Protein AF-A0AAP7W5J9-F1 (afdb_monomer_lite)

Radius of gyration: 12.55 Å; chains: 1; bounding box: 35×20×28 Å

Foldseek 3Di:
DCVPPDPVQQQDFDADAPVLADPQAVDVVVCNPPGDGLVVLVCCCPVRVGVSSVVSVCVVLVHPVSVVVVVVVVVD

Sequence (76 aa):
MLLQYPIDKLDEVITYTKDDLVEYLPITEKHVDSGMTLGKIAEAAIRYSDNTAGNTLFKKLDGPKGFERSYSGRHL

Structure (mmCIF, N/CA/C/O backbone):
data_AF-A0AAP7W5J9-F1
#
_entry.id   AF-A0AAP7W5J9-F1
#
loop_
_atom_site.group_PDB
_atom_site.id
_atom_site.type_symbol
_atom_site.label_atom_id
_atom_site.label_alt_id
_atom_site.label_comp_id
_atom_site.label_asym_id
_atom_site.label_entity_id
_atom_site.label_seq_id
_atom_site.pdbx_PDB_ins_code
_atom_site.Cartn_x
_atom_site.Cartn_y
_atom_site.Cartn_z
_atom_site.occupancy
_atom_site.B_iso_or_equiv
_atom_site.auth_seq_id
_atom_site.auth_comp_id
_atom_site.auth_asym_id
_atom_site.auth_atom_id
_atom_site.pdbx_PDB_model_num
ATOM 1 N N . MET A 1 1 ? 8.229 5.496 -10.503 1.00 53.59 1 MET A N 1
ATOM 2 C CA . MET A 1 1 ? 7.898 4.526 -9.443 1.00 53.59 1 MET A CA 1
ATOM 3 C C . MET A 1 1 ? 6.989 3.437 -9.992 1.00 53.59 1 MET A C 1
ATOM 5 O O . MET A 1 1 ? 7.411 2.298 -9.979 1.00 53.59 1 MET A O 1
ATOM 9 N N . LEU A 1 2 ? 5.844 3.775 -10.602 1.00 54.91 2 LEU A N 1
ATOM 10 C CA . LEU A 1 2 ? 5.024 2.807 -11.360 1.00 54.91 2 LEU A CA 1
ATOM 11 C C . LEU A 1 2 ? 5.245 2.838 -12.879 1.00 54.91 2 LEU A C 1
ATOM 13 O O . LEU A 1 2 ? 4.899 1.893 -13.562 1.00 54.91 2 LEU A O 1
ATOM 17 N N . LEU A 1 3 ? 5.891 3.880 -13.411 1.00 53.09 3 LEU A N 1
ATOM 18 C CA . LEU A 1 3 ? 6.177 4.013 -14.851 1.00 53.09 3 LEU A CA 1
ATOM 19 C C . LEU A 1 3 ? 7.155 2.962 -15.415 1.00 53.09 3 LEU A C 1
ATOM 21 O O . LEU A 1 3 ? 7.269 2.839 -16.626 1.00 53.09 3 LEU A O 1
ATOM 25 N N . GLN A 1 4 ? 7.881 2.241 -14.554 1.00 59.06 4 GLN A N 1
ATOM 26 C CA . GLN A 1 4 ? 8.739 1.114 -14.954 1.00 59.06 4 GLN A CA 1
ATOM 27 C C . GLN A 1 4 ? 8.031 -0.238 -14.800 1.00 59.06 4 GLN A C 1
ATOM 29 O O . GLN A 1 4 ? 8.567 -1.259 -15.221 1.00 59.06 4 GLN A O 1
ATOM 34 N N . TYR A 1 5 ? 6.849 -0.253 -14.179 1.00 65.44 5 TYR A N 1
ATOM 35 C CA . TYR A 1 5 ? 6.019 -1.442 -14.122 1.00 65.44 5 TYR A CA 1
ATOM 36 C C . TYR A 1 5 ? 5.241 -1.536 -15.440 1.00 65.44 5 TYR A C 1
ATOM 38 O O . TYR A 1 5 ? 4.592 -0.559 -15.824 1.00 65.44 5 TYR A O 1
ATOM 46 N N . PRO A 1 6 ? 5.309 -2.676 -16.145 1.00 71.44 6 PRO A N 1
ATOM 47 C CA . PRO A 1 6 ? 4.471 -2.921 -17.310 1.00 71.44 6 PRO A CA 1
ATOM 48 C C . PRO A 1 6 ? 2.996 -2.656 -16.974 1.00 71.44 6 PRO A C 1
ATOM 50 O O . PRO A 1 6 ? 2.549 -2.983 -15.873 1.00 71.44 6 PRO A O 1
ATOM 53 N N . ILE A 1 7 ? 2.244 -2.033 -17.890 1.00 74.00 7 ILE A N 1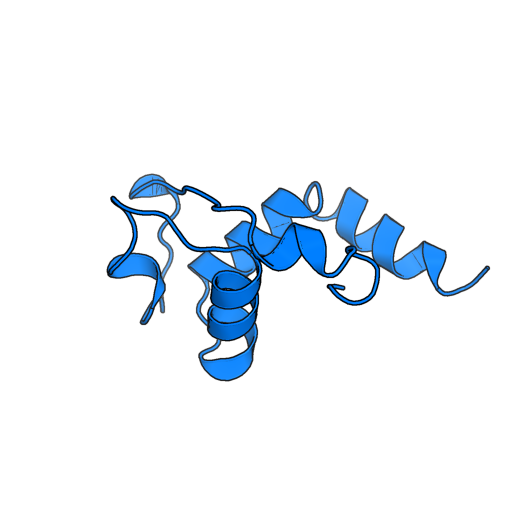
ATOM 54 C CA . ILE A 1 7 ? 0.844 -1.632 -17.641 1.00 74.00 7 ILE A CA 1
ATOM 55 C C . ILE A 1 7 ? -0.017 -2.838 -17.235 1.00 74.00 7 ILE A C 1
ATOM 57 O O . ILE A 1 7 ? -0.871 -2.706 -16.365 1.00 74.00 7 ILE A O 1
ATOM 61 N N . ASP A 1 8 ? 0.265 -4.022 -17.781 1.00 76.94 8 ASP A N 1
ATOM 62 C CA . ASP A 1 8 ? -0.387 -5.295 -17.443 1.00 76.94 8 ASP A CA 1
ATOM 63 C C . ASP A 1 8 ? -0.237 -5.698 -15.967 1.00 76.94 8 ASP A C 1
ATOM 65 O O . ASP A 1 8 ? -1.032 -6.479 -15.451 1.00 76.94 8 ASP A O 1
ATOM 69 N N . LYS A 1 9 ? 0.743 -5.146 -15.245 1.00 82.62 9 LYS A N 1
ATOM 70 C CA . LYS A 1 9 ? 0.902 -5.384 -13.806 1.00 82.62 9 LYS A CA 1
ATOM 71 C C . LYS A 1 9 ? -0.016 -4.532 -12.940 1.00 82.62 9 LYS A C 1
ATOM 73 O O . LYS A 1 9 ? -0.146 -4.821 -11.753 1.00 82.62 9 LYS A O 1
ATOM 78 N N . LEU A 1 10 ? -0.655 -3.497 -13.488 1.00 88.88 10 LEU A N 1
ATOM 79 C CA . LEU A 1 10 ? -1.573 -2.658 -12.715 1.00 88.88 10 LEU A CA 1
ATOM 80 C C . LEU A 1 10 ? -2.838 -3.409 -12.288 1.00 88.88 10 LEU A C 1
ATOM 82 O O . LEU A 1 10 ? -3.415 -3.050 -11.262 1.00 88.88 10 LEU A O 1
ATOM 86 N N . ASP A 1 11 ? -3.207 -4.464 -13.017 1.00 93.19 11 ASP A N 1
ATOM 87 C CA . ASP A 1 11 ? -4.364 -5.316 -12.728 1.00 93.19 11 ASP A CA 1
ATOM 88 C C . ASP A 1 11 ? -4.067 -6.413 -11.686 1.00 93.19 11 ASP A C 1
ATOM 90 O O . ASP A 1 11 ? -4.978 -7.118 -11.252 1.00 93.19 11 ASP A O 1
ATOM 94 N N . GLU A 1 12 ? -2.813 -6.552 -11.235 1.00 93.12 12 GLU A N 1
ATOM 95 C CA . GLU A 1 12 ? -2.446 -7.497 -10.175 1.00 93.12 12 GLU A CA 1
ATOM 96 C C . GLU A 1 12 ? -3.173 -7.136 -8.873 1.00 93.12 12 GLU A C 1
ATOM 98 O O . GLU A 1 12 ? -2.981 -6.045 -8.332 1.00 93.12 12 GLU A O 1
ATOM 103 N N . VAL A 1 13 ? -3.991 -8.052 -8.349 1.00 96.12 13 VAL A N 1
ATOM 104 C CA . VAL A 1 13 ? -4.653 -7.878 -7.051 1.00 96.12 13 VAL A CA 1
ATOM 105 C C . VAL A 1 13 ? -3.644 -8.099 -5.932 1.00 96.12 13 VAL A C 1
ATOM 107 O O . VAL A 1 13 ? -3.070 -9.177 -5.798 1.00 96.12 13 VAL A O 1
ATOM 110 N N . ILE A 1 14 ? -3.468 -7.074 -5.106 1.00 95.50 14 ILE A N 1
ATOM 111 C CA . ILE A 1 14 ? -2.638 -7.110 -3.911 1.00 95.50 14 ILE A CA 1
ATOM 112 C C . ILE A 1 14 ? -3.550 -7.220 -2.694 1.00 95.50 14 ILE A C 1
ATOM 114 O O . ILE A 1 14 ? -4.452 -6.401 -2.487 1.00 95.50 14 ILE A O 1
ATOM 118 N N . THR A 1 15 ? -3.295 -8.239 -1.884 1.00 96.88 15 THR A N 1
ATOM 119 C CA . THR A 1 15 ? -3.971 -8.467 -0.608 1.00 96.88 15 THR A CA 1
ATOM 120 C C . THR A 1 15 ? -3.127 -7.941 0.541 1.00 96.88 15 THR A C 1
ATOM 122 O O . THR A 1 15 ? -1.899 -8.026 0.515 1.00 96.88 15 THR A O 1
ATOM 125 N N . TYR A 1 16 ? -3.799 -7.451 1.569 1.00 96.06 16 TYR A N 1
ATOM 126 C CA . TYR A 1 16 ? -3.218 -6.999 2.826 1.00 96.06 16 TYR A CA 1
ATOM 127 C C . TYR A 1 16 ? -4.193 -7.340 3.949 1.00 96.06 16 TYR A C 1
ATOM 129 O O . TYR A 1 16 ? -5.370 -7.608 3.715 1.00 96.06 16 TYR A O 1
ATOM 137 N N . THR A 1 17 ? -3.685 -7.382 5.168 1.00 96.56 17 THR A N 1
ATOM 138 C CA . THR A 1 17 ? -4.427 -7.825 6.346 1.00 96.56 17 THR A CA 1
ATOM 139 C C . THR A 1 17 ? -4.837 -6.641 7.214 1.00 96.56 17 THR A C 1
ATOM 141 O O . THR A 1 17 ? -4.394 -5.510 7.009 1.00 96.56 17 THR A O 1
ATOM 144 N N . LYS A 1 18 ? -5.670 -6.897 8.229 1.00 95.81 18 LYS A N 1
ATOM 145 C CA . LYS A 1 18 ? -5.998 -5.881 9.243 1.00 95.81 18 LYS A CA 1
ATOM 146 C C . LYS A 1 18 ? -4.757 -5.375 9.983 1.00 95.81 18 LYS A C 1
ATOM 148 O O . LYS A 1 18 ? -4.737 -4.214 10.372 1.00 95.81 18 LYS A O 1
ATOM 153 N N . ASP A 1 19 ? -3.727 -6.208 10.113 1.00 97.12 19 ASP A N 1
ATOM 154 C CA . ASP A 1 19 ? -2.469 -5.853 10.779 1.00 97.12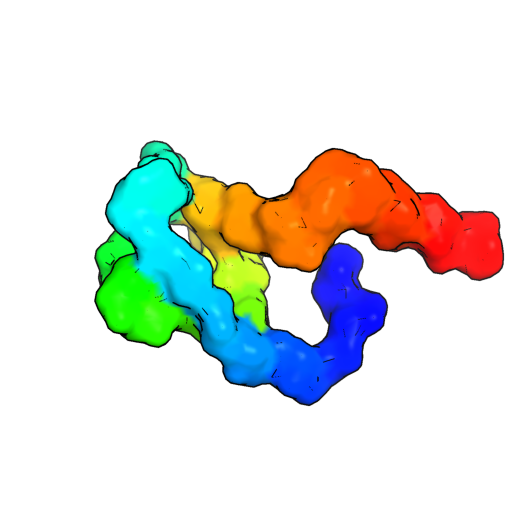 19 ASP A CA 1
ATOM 155 C C . ASP A 1 19 ? -1.596 -4.919 9.926 1.00 97.12 19 ASP A C 1
ATOM 157 O O . ASP A 1 19 ? -0.677 -4.280 10.434 1.00 97.12 19 ASP A O 1
ATOM 161 N N . ASP A 1 20 ? -1.881 -4.816 8.626 1.00 95.88 20 ASP A N 1
ATOM 162 C CA . ASP A 1 20 ? -1.203 -3.887 7.723 1.00 95.88 20 ASP A CA 1
ATOM 163 C C . ASP A 1 20 ? -1.816 -2.478 7.750 1.00 95.88 20 ASP A C 1
ATOM 165 O O . ASP A 1 20 ? -1.220 -1.548 7.199 1.00 95.88 20 ASP A O 1
ATOM 169 N N . LEU A 1 21 ? -2.995 -2.314 8.363 1.00 96.62 21 LEU A N 1
ATOM 170 C CA . LEU A 1 21 ? -3.696 -1.038 8.426 1.00 96.62 21 LEU A CA 1
ATOM 171 C C . LEU A 1 21 ? -2.978 -0.068 9.368 1.00 96.62 21 LEU A C 1
ATOM 173 O O . LEU A 1 21 ? -2.724 -0.369 10.533 1.00 96.62 21 LEU A O 1
ATOM 177 N N . VAL A 1 22 ? -2.702 1.130 8.865 1.00 96.06 22 VAL A N 1
ATOM 178 C CA . VAL A 1 22 ? -2.104 2.237 9.624 1.00 96.06 22 VAL A CA 1
ATOM 179 C C . VAL A 1 22 ? -3.006 3.465 9.566 1.00 96.06 22 VAL A C 1
ATOM 181 O O . VAL A 1 22 ? -3.875 3.536 8.707 1.00 96.06 22 VAL A O 1
ATOM 184 N N . GLU A 1 23 ? -2.805 4.439 10.459 1.00 95.81 23 GLU A N 1
ATOM 185 C CA . GLU A 1 23 ? -3.631 5.655 10.538 1.00 95.81 23 GLU A CA 1
ATOM 186 C C . GLU A 1 23 ? -3.796 6.360 9.179 1.00 95.81 23 GLU A C 1
ATOM 188 O O . GLU A 1 23 ? -2.864 6.384 8.382 1.00 95.81 23 GLU A O 1
ATOM 193 N N . TYR A 1 24 ? -4.962 6.978 8.950 1.00 94.31 24 TYR A N 1
ATOM 194 C CA . TYR A 1 24 ? -5.340 7.672 7.712 1.00 94.31 24 TYR A CA 1
ATOM 195 C C . TYR A 1 24 ? -5.376 6.749 6.477 1.00 94.31 24 TYR A C 1
ATOM 197 O O . TYR A 1 24 ? -4.490 6.740 5.620 1.00 94.31 24 TYR A O 1
ATOM 205 N N . LEU A 1 25 ? -6.458 5.969 6.401 1.00 94.44 25 LEU A N 1
ATOM 206 C CA . LEU A 1 25 ? -6.651 4.883 5.437 1.00 94.44 25 LEU A CA 1
ATOM 207 C C . LEU A 1 25 ? -8.047 4.892 4.754 1.00 94.44 25 LEU A C 1
ATOM 209 O O . LEU A 1 25 ? -8.751 3.879 4.757 1.00 94.44 25 LEU A O 1
ATOM 213 N N . PRO A 1 26 ? -8.494 6.031 4.183 1.00 96.56 26 PRO A N 1
ATOM 214 C CA . PRO A 1 26 ? -9.886 6.240 3.756 1.00 96.56 26 PRO A CA 1
ATOM 215 C C . PRO A 1 26 ? -10.369 5.309 2.628 1.00 96.56 26 PRO A C 1
ATOM 217 O O . PRO A 1 26 ? -11.574 5.270 2.333 1.00 96.56 26 PRO A O 1
ATOM 220 N N . ILE A 1 27 ? -9.454 4.602 1.955 1.00 98.38 27 ILE A N 1
ATOM 221 C CA . ILE A 1 27 ? -9.766 3.668 0.873 1.00 98.38 27 ILE A CA 1
ATOM 222 C C . ILE A 1 27 ? -9.502 2.227 1.310 1.00 98.38 27 ILE A C 1
ATOM 224 O O . ILE A 1 27 ? -10.386 1.382 1.177 1.00 98.38 27 ILE A O 1
ATOM 228 N N . THR A 1 28 ? -8.313 1.933 1.835 1.00 97.94 28 THR A N 1
ATOM 229 C CA . THR A 1 28 ? -7.860 0.549 2.066 1.00 97.94 28 THR A CA 1
ATOM 230 C C . THR A 1 28 ? -8.644 -0.195 3.150 1.00 97.94 28 THR A C 1
ATOM 232 O O . THR A 1 28 ? -8.824 -1.407 3.037 1.00 97.94 28 THR A O 1
ATOM 235 N N . GLU A 1 29 ? -9.225 0.497 4.138 1.00 97.56 29 GLU A N 1
ATOM 236 C CA . GLU A 1 29 ? -10.083 -0.147 5.152 1.00 97.56 29 GLU A CA 1
ATOM 237 C C . GLU A 1 29 ? -11.269 -0.911 4.538 1.00 97.56 29 GLU A C 1
ATOM 239 O O . GLU A 1 29 ? -11.708 -1.931 5.069 1.00 97.56 29 GLU A O 1
ATOM 244 N N . LYS A 1 30 ? -11.770 -0.446 3.386 1.00 98.00 30 LYS A N 1
ATOM 245 C CA . LYS A 1 30 ? -12.964 -0.986 2.715 1.00 98.00 30 LYS A CA 1
ATOM 246 C C . LYS A 1 30 ? -12.676 -2.252 1.917 1.00 98.00 30 LYS A C 1
ATOM 248 O O . LYS A 1 30 ? -13.601 -2.886 1.416 1.00 98.00 30 LYS A O 1
ATOM 253 N N . HIS A 1 31 ? -11.401 -2.596 1.761 1.00 97.94 31 HIS A N 1
ATOM 254 C CA . HIS A 1 31 ? -10.946 -3.609 0.821 1.00 97.94 31 HIS A CA 1
ATOM 255 C C . HIS A 1 31 ? -10.059 -4.679 1.462 1.00 97.94 31 HIS A C 1
ATOM 257 O O . HIS A 1 31 ? -9.483 -5.480 0.737 1.00 97.94 31 HIS A O 1
ATOM 263 N N . VAL A 1 32 ? -9.995 -4.765 2.793 1.00 97.31 32 VAL A N 1
ATOM 264 C CA . VAL A 1 32 ? -9.191 -5.786 3.493 1.00 97.31 32 VAL A CA 1
ATOM 265 C C . VAL A 1 32 ? -9.536 -7.209 3.039 1.00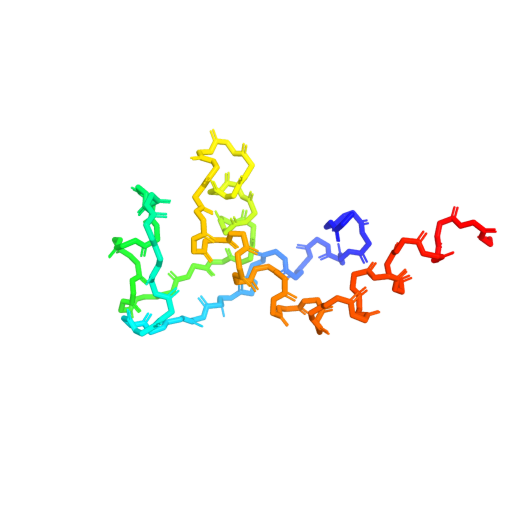 97.31 32 VAL A C 1
ATOM 267 O O . VAL A 1 32 ? -8.642 -8.000 2.761 1.00 97.31 32 VAL A O 1
ATOM 270 N N . ASP A 1 33 ? -10.825 -7.523 2.886 1.00 97.00 33 ASP A N 1
ATOM 271 C CA . ASP A 1 33 ? -11.261 -8.880 2.524 1.00 97.00 33 ASP A CA 1
ATOM 272 C C . ASP A 1 33 ? -11.114 -9.190 1.024 1.00 97.00 33 ASP A C 1
ATOM 274 O O . ASP A 1 33 ? -11.071 -10.352 0.627 1.00 97.00 33 ASP A O 1
ATOM 278 N N . SER A 1 34 ? -11.059 -8.157 0.176 1.00 97.38 34 SER A N 1
ATOM 279 C CA . SER A 1 34 ? -11.051 -8.304 -1.291 1.00 97.38 34 SER A CA 1
ATOM 280 C C . SER A 1 34 ? -9.699 -8.002 -1.935 1.00 97.38 34 SER A C 1
ATOM 282 O O . SER A 1 34 ? -9.457 -8.404 -3.074 1.00 97.38 34 SER A O 1
ATOM 284 N N . GLY A 1 35 ? -8.815 -7.302 -1.226 1.00 97.31 35 GLY A N 1
ATOM 285 C CA . GLY A 1 35 ? -7.635 -6.681 -1.801 1.00 97.31 35 GLY A CA 1
ATOM 286 C C . GLY A 1 35 ? -7.979 -5.579 -2.805 1.00 97.31 35 GLY A C 1
ATOM 287 O O . GLY A 1 35 ? -9.129 -5.189 -3.018 1.00 97.31 35 GLY A O 1
ATOM 288 N N . MET A 1 36 ? -6.943 -5.048 -3.445 1.00 98.00 36 MET A N 1
ATOM 289 C CA . MET A 1 36 ? -7.072 -4.027 -4.482 1.00 98.00 36 MET A CA 1
ATOM 290 C C . MET A 1 36 ? -6.052 -4.280 -5.585 1.00 98.00 36 MET A C 1
ATOM 292 O O . MET A 1 36 ? -4.926 -4.683 -5.316 1.00 98.00 36 MET A O 1
ATOM 296 N N . THR A 1 37 ? -6.416 -3.988 -6.832 1.00 96.50 37 THR A N 1
ATOM 297 C CA . THR A 1 37 ? -5.454 -3.960 -7.945 1.00 96.50 37 THR A CA 1
ATOM 298 C C . THR A 1 37 ? -4.327 -2.966 -7.652 1.00 96.50 37 THR A C 1
ATOM 300 O O . THR A 1 37 ? -4.606 -1.890 -7.109 1.00 96.50 37 THR A O 1
ATOM 303 N N . LEU A 1 38 ? -3.097 -3.255 -8.076 1.00 94.00 38 LEU A N 1
ATOM 304 C CA . LEU A 1 38 ? -1.933 -2.384 -7.895 1.00 94.00 38 LEU A CA 1
ATOM 305 C C . LEU A 1 38 ? -2.200 -0.940 -8.359 1.00 94.00 38 LEU A C 1
ATOM 307 O O . LEU A 1 38 ? -1.815 0.006 -7.672 1.00 94.00 38 LEU A O 1
ATOM 311 N N . GLY A 1 39 ? -2.922 -0.756 -9.469 1.00 94.06 39 GLY A N 1
ATOM 312 C CA . GLY A 1 39 ? -3.325 0.567 -9.957 1.00 94.06 39 GLY A CA 1
ATOM 313 C C . GLY A 1 39 ? -4.230 1.337 -8.985 1.00 94.06 39 GLY A C 1
ATOM 314 O O . GLY A 1 39 ? -4.005 2.519 -8.736 1.00 94.06 39 GLY A O 1
ATOM 315 N N . LYS A 1 40 ? -5.208 0.668 -8.364 1.00 97.00 40 LYS A N 1
ATOM 316 C CA . LYS A 1 40 ? -6.086 1.277 -7.346 1.00 97.00 40 LYS A CA 1
ATOM 317 C C . LYS A 1 40 ? -5.347 1.592 -6.047 1.00 97.00 40 LYS A C 1
ATOM 319 O O . LYS A 1 40 ? -5.657 2.586 -5.402 1.00 97.00 40 LYS A O 1
ATOM 324 N N . ILE A 1 41 ? -4.363 0.778 -5.665 1.00 96.81 41 ILE A N 1
ATOM 325 C CA . ILE A 1 41 ? -3.499 1.078 -4.512 1.00 96.81 41 ILE A CA 1
ATOM 326 C C . ILE A 1 41 ? -2.657 2.321 -4.801 1.00 96.81 41 ILE A C 1
ATOM 328 O O . ILE A 1 41 ? -2.581 3.226 -3.975 1.00 96.81 41 ILE A O 1
ATOM 332 N N . ALA A 1 42 ? -2.070 2.407 -5.994 1.00 94.62 42 ALA A N 1
ATOM 333 C CA . ALA A 1 42 ? -1.355 3.597 -6.442 1.00 94.62 42 ALA A CA 1
ATOM 334 C C . ALA A 1 42 ? -2.227 4.852 -6.424 1.00 94.62 42 ALA A C 1
ATOM 336 O O . ALA A 1 42 ? -1.807 5.903 -5.942 1.00 94.62 42 ALA A O 1
ATOM 337 N N . GLU A 1 43 ? -3.451 4.734 -6.931 1.00 95.75 43 GLU A N 1
ATOM 338 C CA . GLU A 1 43 ? -4.426 5.811 -6.912 1.00 95.75 43 GLU A CA 1
ATOM 339 C C . GLU A 1 43 ? -4.773 6.243 -5.482 1.00 95.75 43 GLU A C 1
ATOM 341 O O . GLU A 1 43 ? -4.740 7.440 -5.194 1.00 95.75 43 GLU A O 1
ATOM 346 N N . ALA A 1 44 ? -5.039 5.292 -4.581 1.00 97.62 44 ALA A N 1
ATOM 347 C CA . ALA A 1 44 ? -5.312 5.560 -3.170 1.00 97.62 44 ALA A CA 1
ATOM 348 C C . ALA A 1 44 ? -4.152 6.311 -2.498 1.00 97.62 44 ALA A C 1
ATOM 350 O O . ALA A 1 44 ? -4.361 7.345 -1.861 1.00 97.62 44 ALA A O 1
ATOM 351 N N . ALA A 1 45 ? -2.920 5.846 -2.713 1.00 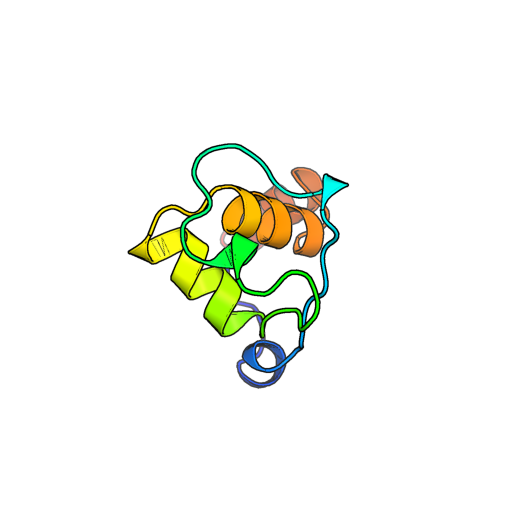96.31 45 ALA A N 1
ATOM 352 C CA . ALA A 1 45 ? -1.724 6.468 -2.160 1.00 96.31 45 ALA A CA 1
ATOM 353 C C . ALA A 1 45 ? -1.481 7.887 -2.705 1.00 96.31 45 ALA A C 1
ATOM 355 O O . ALA A 1 45 ? -1.038 8.756 -1.966 1.00 96.31 45 ALA A O 1
ATOM 356 N N . ILE A 1 46 ? -1.757 8.155 -3.986 1.00 95.12 46 ILE A N 1
ATOM 357 C CA . ILE A 1 46 ? -1.448 9.456 -4.606 1.00 95.12 46 ILE A CA 1
ATOM 358 C C . ILE A 1 46 ? -2.579 10.467 -4.412 1.00 95.12 46 ILE A C 1
ATOM 360 O O . ILE A 1 46 ? -2.327 11.612 -4.047 1.00 95.12 46 ILE A O 1
ATOM 364 N N . ARG A 1 47 ? -3.827 10.077 -4.696 1.00 96.62 47 ARG A N 1
ATOM 365 C CA . ARG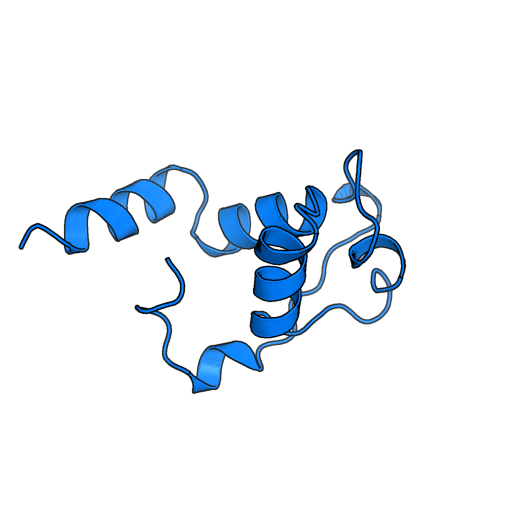 A 1 47 ? -4.973 11.001 -4.675 1.00 96.62 47 ARG A CA 1
ATOM 366 C C . ARG A 1 47 ? -5.491 11.261 -3.271 1.00 96.62 47 ARG A C 1
ATOM 368 O O . ARG A 1 47 ? -5.977 12.354 -3.005 1.00 96.62 47 ARG A O 1
ATOM 375 N N . TYR A 1 48 ? -5.419 10.247 -2.414 1.00 96.62 48 TYR A N 1
ATOM 376 C CA . TYR A 1 48 ? -5.987 10.291 -1.071 1.00 96.62 48 TYR A CA 1
ATOM 377 C C . TYR A 1 48 ? -4.920 10.233 0.014 1.00 96.62 48 TYR A C 1
ATOM 379 O O . TYR A 1 48 ? -5.285 10.268 1.178 1.00 96.62 48 TYR A O 1
ATOM 387 N N . SER A 1 49 ? -3.633 10.139 -0.347 1.00 96.44 49 SER A N 1
ATOM 388 C CA . SER A 1 49 ? -2.528 9.981 0.604 1.00 96.44 49 SER A CA 1
ATOM 389 C C . SER A 1 49 ? -2.761 8.836 1.603 1.00 96.44 49 SER A C 1
ATOM 391 O O . SER A 1 49 ? -2.321 8.920 2.745 1.00 96.44 49 SER A O 1
ATOM 393 N N . ASP A 1 50 ? -3.473 7.783 1.177 1.00 98.31 50 ASP A N 1
ATOM 394 C CA . ASP A 1 50 ? -3.807 6.628 2.015 1.00 98.31 50 ASP A CA 1
ATOM 395 C C . ASP A 1 50 ? -2.513 5.926 2.462 1.00 98.31 50 ASP A C 1
ATOM 397 O O . ASP A 1 50 ? -1.732 5.434 1.636 1.00 98.31 50 ASP A O 1
ATOM 401 N N . ASN A 1 51 ? -2.261 5.914 3.773 1.00 97.62 51 ASN A N 1
ATOM 402 C CA . ASN A 1 51 ? -0.974 5.492 4.326 1.00 97.62 51 ASN A CA 1
ATOM 403 C C . ASN A 1 51 ? -0.750 3.981 4.187 1.00 97.62 51 ASN A C 1
ATOM 405 O O . ASN A 1 51 ? 0.355 3.542 3.853 1.00 97.62 51 ASN A O 1
ATOM 409 N N . THR A 1 52 ? -1.794 3.172 4.379 1.00 97.81 52 THR A N 1
ATOM 410 C CA . THR A 1 52 ? -1.741 1.721 4.144 1.00 97.81 52 THR A CA 1
ATOM 411 C C . THR A 1 52 ? -1.434 1.431 2.677 1.00 97.81 52 THR A C 1
ATOM 413 O O . THR A 1 52 ? -0.617 0.555 2.376 1.00 97.81 52 THR A O 1
ATOM 416 N N . ALA A 1 53 ? -2.030 2.184 1.747 1.00 97.56 53 ALA A N 1
ATOM 417 C CA . ALA A 1 53 ? -1.735 2.044 0.326 1.00 97.56 53 ALA A CA 1
ATOM 418 C C . ALA A 1 53 ? -0.267 2.386 0.018 1.00 97.56 53 ALA A C 1
ATOM 420 O O . ALA A 1 53 ? 0.413 1.627 -0.679 1.00 97.56 53 ALA A O 1
ATOM 421 N N . GLY A 1 54 ? 0.255 3.475 0.593 1.00 94.81 54 GLY A N 1
ATOM 422 C CA . GLY A 1 54 ? 1.667 3.851 0.484 1.00 94.81 54 GLY A CA 1
ATOM 423 C C . GLY A 1 54 ? 2.611 2.760 0.999 1.00 94.81 54 GLY A C 1
ATOM 424 O O . GLY A 1 54 ? 3.517 2.331 0.280 1.00 94.81 54 GLY A O 1
ATOM 425 N N . ASN A 1 55 ? 2.358 2.240 2.202 1.00 95.19 55 ASN A N 1
ATOM 426 C CA . ASN A 1 55 ? 3.140 1.149 2.790 1.00 95.19 55 ASN A CA 1
ATOM 427 C C . ASN A 1 55 ? 3.080 -0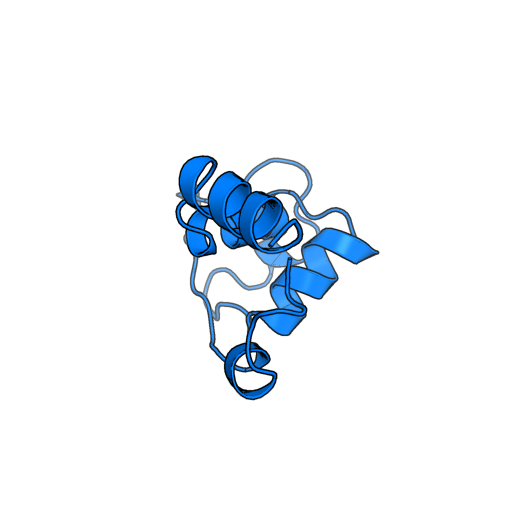.128 1.943 1.00 95.19 55 ASN A C 1
ATOM 429 O O . ASN A 1 55 ? 4.100 -0.791 1.746 1.00 95.19 55 ASN A O 1
ATOM 433 N N . THR A 1 56 ? 1.910 -0.454 1.395 1.00 94.81 56 THR A N 1
ATOM 434 C CA . THR A 1 56 ? 1.724 -1.608 0.505 1.00 94.81 56 THR A CA 1
ATOM 435 C C . THR A 1 56 ? 2.571 -1.485 -0.766 1.00 94.81 56 THR A C 1
ATOM 437 O O . THR A 1 56 ? 3.250 -2.441 -1.148 1.00 94.81 56 THR A O 1
ATOM 440 N N . LEU A 1 57 ? 2.619 -0.301 -1.388 1.00 91.06 57 LEU A N 1
ATOM 441 C CA . LEU A 1 57 ? 3.494 -0.047 -2.542 1.00 91.06 57 LEU A CA 1
ATOM 442 C C . LEU A 1 57 ? 4.973 -0.171 -2.176 1.00 91.06 57 LEU A C 1
ATOM 444 O O . LEU A 1 57 ? 5.738 -0.780 -2.923 1.00 91.06 57 LEU A O 1
ATOM 448 N N . PHE A 1 58 ? 5.379 0.369 -1.025 1.00 88.62 58 PHE A N 1
ATOM 449 C CA . PHE A 1 58 ? 6.753 0.234 -0.542 1.00 88.62 58 PHE A CA 1
ATOM 450 C C . PHE A 1 58 ? 7.145 -1.231 -0.345 1.00 88.62 58 PHE A C 1
ATOM 452 O O . PHE A 1 58 ? 8.217 -1.632 -0.793 1.00 88.62 58 PHE A O 1
ATOM 459 N N . LYS A 1 59 ? 6.275 -2.053 0.256 1.00 88.75 59 LYS A N 1
ATOM 460 C CA . LYS A 1 59 ? 6.505 -3.500 0.399 1.00 88.75 59 LYS A CA 1
ATOM 461 C C . LYS A 1 59 ? 6.647 -4.189 -0.962 1.00 88.75 59 LYS A C 1
ATOM 463 O O . LYS A 1 59 ? 7.564 -4.984 -1.138 1.00 88.75 59 LYS A O 1
ATOM 468 N N . LYS A 1 60 ? 5.798 -3.846 -1.939 1.00 86.31 60 LYS A N 1
ATOM 469 C CA . LYS A 1 60 ? 5.866 -4.392 -3.309 1.00 86.31 60 LYS A CA 1
ATOM 470 C C . LYS A 1 60 ? 7.164 -4.023 -4.040 1.00 86.31 60 LYS A C 1
ATOM 472 O O . LYS A 1 60 ? 7.603 -4.761 -4.916 1.00 86.31 60 LYS A O 1
ATOM 477 N N . LEU A 1 61 ? 7.783 -2.902 -3.676 1.00 83.06 61 LEU A N 1
ATOM 478 C CA . LEU A 1 61 ? 9.082 -2.457 -4.184 1.00 83.06 61 LEU A CA 1
ATOM 479 C C . LEU A 1 61 ? 10.262 -3.008 -3.368 1.00 83.06 61 LEU A C 1
ATOM 481 O O . LEU A 1 61 ? 11.313 -2.384 -3.358 1.00 83.06 61 LEU A O 1
ATOM 485 N N . ASP A 1 62 ? 10.119 -4.130 -2.658 1.00 83.62 62 ASP A N 1
ATOM 486 C CA . ASP A 1 62 ? 11.150 -4.682 -1.761 1.00 83.62 62 ASP A CA 1
ATOM 487 C C . ASP A 1 62 ? 11.656 -3.675 -0.703 1.00 83.62 62 ASP A C 1
ATOM 489 O O . ASP A 1 62 ? 12.832 -3.678 -0.309 1.00 83.62 62 ASP A O 1
ATOM 493 N N . GLY A 1 63 ? 10.781 -2.771 -0.257 1.00 80.88 63 GLY A N 1
ATOM 494 C CA . GLY A 1 63 ? 11.084 -1.757 0.747 1.00 80.88 63 GLY A CA 1
ATOM 495 C C . GLY A 1 63 ? 12.121 -0.719 0.287 1.00 80.88 63 GLY A C 1
ATOM 496 O O . GLY A 1 63 ? 12.262 -0.450 -0.909 1.00 80.88 63 GLY A O 1
ATOM 497 N N . PRO A 1 64 ? 12.881 -0.117 1.224 1.00 81.19 64 PRO A N 1
ATOM 498 C CA . PRO A 1 64 ? 13.849 0.939 0.914 1.00 81.19 64 PRO A CA 1
ATOM 499 C C . PRO A 1 64 ? 14.881 0.533 -0.143 1.00 81.19 64 PRO A C 1
ATOM 501 O O . PRO A 1 64 ? 15.204 1.320 -1.025 1.00 81.19 64 PRO A O 1
ATOM 504 N N . LYS A 1 65 ? 15.341 -0.726 -0.118 1.00 80.50 65 LYS A N 1
ATOM 505 C CA . LYS A 1 65 ? 16.354 -1.216 -1.061 1.00 80.50 65 LYS A CA 1
ATOM 506 C C . LYS A 1 65 ? 15.844 -1.252 -2.497 1.00 80.50 65 LYS A C 1
ATOM 508 O O . LYS A 1 65 ? 16.585 -0.898 -3.410 1.00 80.50 65 LYS A O 1
ATOM 513 N N . GLY A 1 66 ? 14.625 -1.734 -2.737 1.00 78.19 66 GLY A N 1
ATOM 514 C CA . GLY A 1 66 ? 14.096 -1.737 -4.101 1.00 78.19 66 GLY A CA 1
ATOM 515 C C . GLY A 1 66 ? 13.565 -0.371 -4.528 1.00 78.19 66 GLY A C 1
ATOM 516 O O . GLY A 1 66 ? 13.674 -0.034 -5.707 1.00 78.19 66 GLY A O 1
ATOM 517 N N . PHE A 1 67 ? 13.152 0.480 -3.583 1.00 76.88 67 PHE A N 1
ATOM 518 C CA . PHE A 1 67 ? 12.940 1.899 -3.858 1.00 76.88 67 PHE A CA 1
ATOM 519 C C . PHE A 1 67 ? 14.227 2.578 -4.359 1.00 76.88 67 PHE A C 1
ATOM 521 O O . PHE A 1 67 ? 14.211 3.183 -5.432 1.00 76.88 67 PHE A O 1
ATOM 528 N N . GLU A 1 68 ? 15.354 2.409 -3.661 1.00 78.81 68 GLU A N 1
ATOM 529 C CA . GLU A 1 68 ? 16.670 2.911 -4.084 1.00 78.81 68 GLU A CA 1
ATOM 530 C C . GLU A 1 68 ? 17.073 2.377 -5.464 1.00 78.81 68 GLU A C 1
ATOM 532 O O . GLU A 1 68 ? 17.456 3.168 -6.325 1.00 78.81 68 GLU A O 1
ATOM 537 N N . ARG A 1 69 ? 16.904 1.069 -5.729 1.00 77.31 69 ARG A N 1
ATOM 538 C CA . ARG A 1 69 ? 17.141 0.477 -7.065 1.00 77.31 69 ARG A CA 1
ATOM 539 C C . ARG A 1 69 ? 16.296 1.136 -8.158 1.00 77.31 69 ARG A C 1
ATOM 541 O O . ARG A 1 69 ? 16.801 1.440 -9.235 1.00 77.31 69 ARG A O 1
ATOM 548 N N . SER A 1 70 ? 15.015 1.388 -7.884 1.00 70.62 70 SER A N 1
ATOM 549 C CA . SER A 1 70 ? 14.121 2.060 -8.838 1.00 70.62 70 SER A CA 1
ATOM 550 C C . SER A 1 70 ? 14.534 3.514 -9.108 1.00 70.62 70 SER A C 1
ATOM 552 O O . SER A 1 70 ? 14.224 4.080 -10.160 1.00 70.62 70 SER A O 1
ATOM 554 N N . TYR A 1 71 ? 15.232 4.136 -8.153 1.00 68.75 71 TYR A N 1
ATOM 555 C CA . TYR A 1 71 ? 15.730 5.498 -8.263 1.00 68.75 71 TYR A CA 1
ATOM 556 C C . TYR A 1 71 ? 17.064 5.564 -9.016 1.00 68.75 71 TYR A C 1
ATOM 558 O O . TYR A 1 71 ? 17.223 6.431 -9.878 1.00 68.75 71 TYR A O 1
ATOM 566 N N . SER A 1 72 ? 17.983 4.630 -8.753 1.00 69.19 72 SER A N 1
ATOM 567 C CA . SER A 1 72 ? 19.298 4.555 -9.400 1.00 69.19 72 SER A CA 1
ATOM 568 C C . SER A 1 72 ? 19.232 4.103 -10.861 1.00 69.19 72 SER A C 1
ATOM 570 O O . SER A 1 72 ? 20.000 4.601 -11.679 1.00 69.19 72 SER A O 1
ATOM 572 N N . GLY A 1 73 ? 18.251 3.276 -11.238 1.00 57.28 73 GLY A N 1
ATOM 573 C CA . GLY A 1 73 ? 18.006 2.887 -12.635 1.00 57.28 73 GLY A CA 1
ATOM 574 C C . GLY A 1 73 ? 17.518 4.013 -13.563 1.00 57.28 73 GLY A C 1
ATOM 575 O O . GLY A 1 73 ? 17.269 3.759 -14.733 1.00 57.28 73 GLY A O 1
ATOM 576 N N . ARG A 1 74 ? 17.340 5.247 -13.065 1.00 56.91 74 ARG A N 1
ATOM 577 C CA . ARG A 1 74 ? 17.019 6.441 -13.879 1.00 56.91 74 ARG A CA 1
ATOM 578 C C . ARG A 1 74 ? 18.236 7.304 -14.229 1.00 56.91 74 ARG A C 1
ATOM 580 O O . ARG A 1 74 ? 18.060 8.323 -14.885 1.00 56.91 74 ARG A O 1
ATOM 587 N N . HIS A 1 75 ? 19.425 6.939 -13.751 1.00 49.59 75 HIS A N 1
ATOM 588 C CA . HIS A 1 75 ? 20.677 7.673 -13.985 1.00 49.59 75 HIS A CA 1
ATOM 589 C C . HIS A 1 75 ? 21.705 6.870 -14.807 1.00 49.59 75 HIS A C 1
ATOM 591 O O . HIS A 1 75 ? 22.873 7.253 -14.845 1.00 49.59 75 HIS A O 1
ATOM 597 N N . LEU A 1 76 ? 21.284 5.779 -15.458 1.00 43.34 76 LEU A N 1
ATOM 598 C CA . LEU A 1 76 ? 22.074 5.028 -16.441 1.00 43.34 76 LEU A CA 1
ATOM 599 C C . LEU A 1 76 ? 21.375 5.050 -17.799 1.00 43.34 76 LEU A C 1
ATOM 601 O O . LEU A 1 76 ? 20.127 4.944 -17.800 1.00 43.34 76 LEU A O 1
#

InterPro domains:
  IPR000871 Beta-lactamase, class-A [PTHR35333] (9-69)
  IPR012338 Beta-lactamase/transpeptidase-like [G3DSA:3.40.710.10] (2-74)
  IPR012338 Beta-lactamase/transpeptidase-like [SSF56601] (9-70)
  IPR045155 Beta-lactamase class A, catalytic domain [PF13354] (9-69)

Organism: Bacillus mycoides (NCBI:txid1405)

pLDDT: mean 86.86, std 14.36, range [43.34, 98.38]

Secondary structure (DSSP, 8-state):
--TTS-GGGGGPEEP--GGG--S--TTGGGGTTT-EEHHHHHHHHHHS--HHHHHHHHHHTTHHHHHHHHHHTT--